Protein AF-A0A0F9SK46-F1 (afdb_monomer_lite)

Secondary structure (DSSP, 8-state):
----EEEEE-SS-HHHHHHHHHHHHHHHIIIII--SEEE--HHHHHHHHHHHHTT-SEEEEEEEEEETTEEEEEE-

Sequence (76 aa):
MGSDIVRVEIHKNLKEVLENLRVSIATDMKLQFGLDEISVPRTLSSQILAAKHRGQKEINIKIRKTGVGRGVLELL

Foldseek 3Di:
DDFDKDKFFLPDDLVVRVVVVVVVCVVCLVPPPVAPEEDEDPCNSVVSVVCVVVVNGMWIWTWAAPDRNYTYIDTD

Structure (mmCIF, N/CA/C/O backbone):
data_AF-A0A0F9SK46-F1
#
_entry.id   AF-A0A0F9SK46-F1
#
loop_
_atom_site.group_PDB
_atom_site.id
_atom_site.type_symbol
_atom_site.label_atom_id
_atom_site.label_alt_id
_atom_site.label_comp_id
_atom_site.label_asym_id
_atom_site.label_entity_id
_atom_site.label_seq_id
_atom_site.pdbx_PDB_ins_code
_atom_site.Cartn_x
_atom_site.Cartn_y
_atom_site.Cartn_z
_atom_site.occupancy
_atom_site.B_iso_or_equiv
_atom_site.auth_seq_id
_atom_site.auth_comp_id
_atom_site.auth_asym_id
_atom_site.auth_atom_id
_atom_site.pdbx_PDB_model_num
ATOM 1 N N . MET A 1 1 ? 5.771 -17.641 -6.974 1.00 39.97 1 MET A N 1
ATOM 2 C CA . MET A 1 1 ? 5.222 -16.305 -7.283 1.00 39.97 1 MET A CA 1
ATOM 3 C C . MET A 1 1 ? 4.973 -15.627 -5.950 1.00 39.97 1 MET A C 1
ATOM 5 O O . MET A 1 1 ? 4.050 -16.032 -5.257 1.00 39.97 1 MET A O 1
ATOM 9 N N . GLY A 1 2 ? 5.889 -14.755 -5.523 1.00 42.28 2 GLY A N 1
ATOM 10 C CA . GLY A 1 2 ? 5.794 -14.077 -4.229 1.00 42.28 2 GLY A CA 1
ATOM 11 C C . GLY A 1 2 ? 4.615 -13.113 -4.242 1.00 42.28 2 GLY A C 1
ATOM 12 O O . GLY A 1 2 ? 4.444 -12.357 -5.192 1.00 42.28 2 GLY A O 1
ATOM 13 N N . SER A 1 3 ? 3.750 -13.214 -3.242 1.00 47.75 3 SER A N 1
ATOM 14 C CA . SER A 1 3 ? 2.697 -12.233 -3.019 1.00 47.75 3 SER A CA 1
ATOM 15 C C . SER A 1 3 ? 3.335 -11.045 -2.316 1.00 47.75 3 SER A C 1
ATOM 17 O O . SER A 1 3 ? 3.677 -11.141 -1.140 1.00 47.75 3 SER A O 1
ATOM 19 N N . ASP A 1 4 ? 3.511 -9.950 -3.041 1.00 64.94 4 ASP A N 1
ATOM 20 C CA . ASP A 1 4 ? 4.178 -8.754 -2.538 1.00 64.94 4 ASP A CA 1
ATOM 21 C C . ASP A 1 4 ? 3.193 -7.904 -1.730 1.00 64.94 4 ASP A C 1
ATOM 23 O O . ASP A 1 4 ? 2.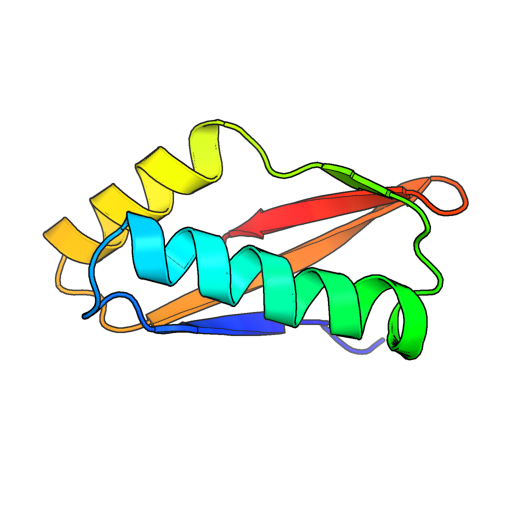436 -7.085 -2.264 1.00 64.94 4 ASP A O 1
ATOM 27 N N . ILE A 1 5 ? 3.134 -8.210 -0.434 1.00 65.69 5 ILE A N 1
ATOM 28 C CA . ILE A 1 5 ? 2.216 -7.616 0.535 1.00 65.69 5 ILE A CA 1
ATOM 29 C C . ILE A 1 5 ? 2.981 -6.603 1.384 1.00 65.69 5 ILE A C 1
ATOM 31 O O . ILE A 1 5 ? 3.885 -6.964 2.136 1.00 65.69 5 ILE A O 1
ATOM 35 N N . VAL A 1 6 ? 2.563 -5.345 1.315 1.00 70.38 6 VAL A N 1
ATOM 36 C CA . VAL A 1 6 ? 3.000 -4.273 2.207 1.00 70.38 6 VAL A CA 1
ATOM 37 C C . VAL A 1 6 ? 2.020 -4.205 3.373 1.00 70.38 6 VAL A C 1
ATOM 39 O O . VAL A 1 6 ? 0.828 -3.951 3.188 1.00 70.38 6 VAL A O 1
ATOM 42 N N . ARG A 1 7 ? 2.509 -4.449 4.589 1.00 70.00 7 ARG A N 1
ATOM 43 C CA . ARG A 1 7 ? 1.706 -4.360 5.814 1.00 70.00 7 ARG A CA 1
ATOM 44 C C . ARG A 1 7 ? 1.828 -2.961 6.394 1.00 70.00 7 ARG A C 1
ATOM 46 O O . ARG A 1 7 ? 2.934 -2.476 6.611 1.00 70.00 7 ARG A O 1
ATOM 53 N N . VAL A 1 8 ? 0.693 -2.321 6.654 1.00 73.00 8 VAL A N 1
ATOM 54 C CA . VAL A 1 8 ? 0.659 -0.939 7.140 1.00 73.00 8 VAL A CA 1
ATOM 55 C C . VAL A 1 8 ? -0.111 -0.843 8.440 1.00 73.00 8 VAL A C 1
ATOM 57 O O . VAL A 1 8 ? -1.227 -1.341 8.559 1.00 73.00 8 VAL A O 1
ATOM 60 N N . GLU A 1 9 ? 0.492 -0.164 9.409 1.00 73.38 9 GLU A N 1
ATOM 61 C CA . GLU A 1 9 ? -0.079 0.108 10.723 1.00 73.38 9 GLU A CA 1
ATOM 62 C C . GLU A 1 9 ? -1.075 1.277 10.678 1.00 73.38 9 GLU A C 1
ATOM 64 O O . GLU A 1 9 ? -0.727 2.380 10.262 1.00 73.38 9 GLU A O 1
ATOM 69 N N . ILE A 1 10 ? -2.305 1.069 11.157 1.00 67.75 10 ILE A N 1
ATOM 70 C CA . ILE A 1 10 ? -3.425 2.034 11.041 1.00 67.75 10 ILE A CA 1
ATOM 71 C C . ILE A 1 10 ? -3.715 2.785 12.345 1.00 67.75 10 ILE A C 1
ATOM 73 O O . ILE A 1 10 ? -4.544 3.694 12.395 1.00 67.75 10 ILE A O 1
ATOM 77 N N . HIS A 1 11 ? -3.035 2.431 13.433 1.00 68.31 11 HIS A N 1
ATOM 78 C CA . HIS A 1 11 ? -3.233 3.084 14.727 1.00 68.31 11 HIS A CA 1
ATOM 79 C C . HIS A 1 11 ? -2.722 4.542 14.750 1.00 68.31 11 HIS A C 1
ATOM 81 O O . HIS A 1 11 ? -3.051 5.295 15.665 1.00 68.31 11 HIS A O 1
ATOM 87 N N . LYS A 1 12 ? -1.975 4.964 13.721 1.00 67.69 12 LYS A N 1
ATOM 88 C CA . LYS A 1 12 ? -1.418 6.315 13.559 1.00 67.69 12 LYS A CA 1
ATOM 89 C C . LYS A 1 12 ? -2.412 7.292 12.909 1.00 67.69 12 LYS A C 1
ATOM 91 O O . LYS A 1 12 ? -3.541 6.951 12.533 1.00 67.69 12 LYS A O 1
ATOM 96 N N . ASN A 1 13 ? -2.022 8.560 12.827 1.00 76.50 13 ASN A N 1
ATOM 97 C CA . ASN A 1 13 ? -2.746 9.597 12.089 1.00 76.50 13 ASN A CA 1
ATOM 98 C C . ASN A 1 13 ? -2.864 9.203 10.596 1.00 76.50 13 ASN A C 1
ATOM 100 O O . ASN A 1 13 ? -1.887 8.751 10.017 1.00 76.50 13 ASN A O 1
ATOM 104 N N . LEU A 1 14 ? -4.025 9.405 9.948 1.00 71.38 14 LEU A N 1
ATOM 105 C CA . LEU A 1 14 ? -4.229 9.092 8.519 1.00 71.38 14 LEU A CA 1
ATOM 106 C C . LEU A 1 14 ? -3.148 9.710 7.611 1.00 71.38 14 LEU A C 1
ATOM 108 O O . LEU A 1 14 ? -2.675 9.053 6.690 1.00 71.38 14 LEU A O 1
ATOM 112 N N . LYS A 1 15 ? -2.735 10.950 7.888 1.00 75.69 15 LYS A N 1
ATOM 113 C CA . LYS A 1 15 ? -1.654 11.640 7.179 1.00 75.69 15 LYS A CA 1
ATOM 114 C C . LYS A 1 15 ? -0.327 10.889 7.316 1.00 75.69 15 LYS A C 1
ATOM 116 O O . LYS A 1 15 ? 0.310 10.622 6.308 1.00 75.69 15 L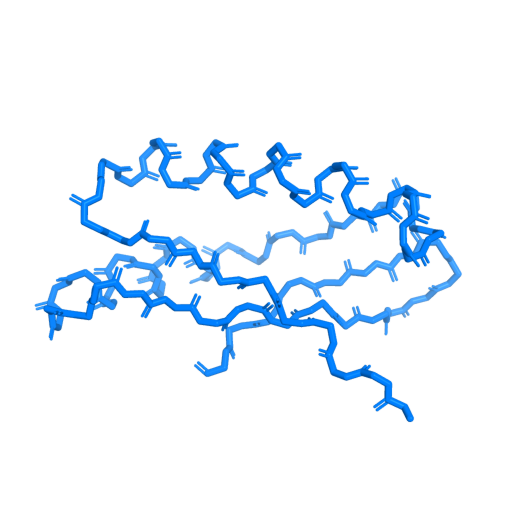YS A O 1
ATOM 121 N N . GLU A 1 16 ? 0.047 10.497 8.533 1.00 76.56 16 GLU A N 1
ATOM 122 C CA . GLU A 1 16 ? 1.276 9.726 8.782 1.00 76.56 16 GLU A CA 1
ATOM 123 C C . GLU A 1 16 ? 1.221 8.342 8.137 1.00 76.56 16 GLU A C 1
ATOM 125 O O . GLU A 1 16 ? 2.217 7.873 7.598 1.00 76.56 16 GLU A O 1
ATOM 130 N N . VAL A 1 17 ? 0.059 7.687 8.164 1.00 75.31 17 VAL A N 1
ATOM 131 C CA . VAL A 1 17 ? -0.140 6.385 7.518 1.00 75.31 17 VAL A CA 1
ATOM 132 C C . VAL A 1 17 ? 0.073 6.503 6.012 1.00 75.31 17 VAL A C 1
ATOM 134 O O . VAL A 1 17 ? 0.805 5.704 5.441 1.00 75.31 17 VAL A O 1
ATOM 137 N N . LEU A 1 18 ? -0.508 7.521 5.372 1.00 75.31 18 LEU A N 1
ATOM 138 C CA . LEU A 1 18 ? -0.347 7.765 3.936 1.00 75.31 18 LEU A CA 1
ATOM 139 C C . LEU A 1 18 ? 1.085 8.165 3.560 1.00 75.31 18 LEU A C 1
ATOM 141 O O . LEU A 1 18 ? 1.565 7.798 2.490 1.00 75.31 18 LEU A O 1
ATOM 145 N N . GLU A 1 19 ? 1.774 8.903 4.425 1.00 77.25 19 GLU A N 1
ATOM 146 C CA . GLU A 1 19 ? 3.151 9.338 4.193 1.00 77.25 19 GLU A CA 1
ATOM 147 C C . GLU A 1 19 ? 4.143 8.178 4.346 1.00 77.25 19 GLU A C 1
ATOM 149 O O . GLU A 1 19 ? 4.960 7.946 3.456 1.00 77.25 19 GLU A O 1
ATOM 154 N N . ASN A 1 20 ? 3.990 7.361 5.391 1.00 77.75 20 ASN A N 1
ATOM 155 C CA . ASN A 1 20 ? 4.760 6.127 5.568 1.00 77.75 20 ASN A CA 1
ATOM 156 C C . ASN A 1 20 ? 4.490 5.127 4.443 1.00 77.75 20 ASN A C 1
ATOM 158 O O . ASN A 1 20 ? 5.426 4.535 3.910 1.00 77.75 20 ASN A O 1
ATOM 162 N N . LEU A 1 21 ? 3.223 4.982 4.043 1.00 75.44 21 LEU A N 1
ATOM 163 C CA . LEU A 1 21 ? 2.830 4.186 2.887 1.00 75.44 21 LEU A CA 1
ATOM 164 C C . LEU A 1 21 ? 3.580 4.668 1.642 1.00 75.44 21 LEU A C 1
ATOM 166 O O . LEU A 1 21 ? 4.195 3.869 0.949 1.00 75.44 21 LEU A O 1
ATOM 170 N N . ARG A 1 22 ? 3.579 5.977 1.376 1.00 74.25 22 ARG A N 1
ATOM 171 C CA . ARG A 1 22 ? 4.253 6.553 0.211 1.00 74.25 22 ARG A CA 1
ATOM 172 C C . ARG A 1 22 ? 5.762 6.300 0.229 1.00 74.25 22 ARG A C 1
ATOM 174 O O . ARG A 1 22 ? 6.307 5.966 -0.817 1.00 74.25 22 ARG A O 1
ATOM 181 N N . VAL A 1 23 ? 6.429 6.448 1.373 1.00 77.38 23 VAL A N 1
ATOM 182 C CA . VAL A 1 23 ? 7.886 6.247 1.498 1.00 77.38 23 VAL A CA 1
ATOM 183 C C . VAL A 1 23 ? 8.270 4.770 1.393 1.00 77.38 23 VAL A C 1
ATOM 185 O O . VAL A 1 23 ? 9.188 4.435 0.641 1.00 77.38 23 VAL A O 1
ATOM 188 N N . SER A 1 24 ? 7.559 3.885 2.101 1.00 74.00 24 SER A N 1
ATOM 189 C CA . SER A 1 24 ? 7.804 2.437 2.041 1.00 74.00 24 SER A CA 1
ATOM 190 C C . SER A 1 24 ? 7.597 1.938 0.622 1.00 74.00 24 SER A C 1
ATOM 192 O O . SER A 1 24 ? 8.469 1.296 0.050 1.00 74.00 24 SER A O 1
ATOM 194 N N . ILE A 1 25 ? 6.484 2.342 0.010 1.00 73.19 25 ILE A N 1
ATOM 195 C CA . ILE A 1 25 ? 6.164 1.930 -1.345 1.00 73.19 25 ILE A CA 1
ATOM 196 C C . ILE A 1 25 ? 7.188 2.488 -2.309 1.00 73.19 25 ILE A C 1
ATOM 198 O O . ILE A 1 25 ? 7.733 1.682 -3.034 1.00 73.19 25 ILE A O 1
ATOM 202 N N . ALA A 1 26 ? 7.535 3.782 -2.276 1.00 69.06 26 ALA A N 1
ATOM 203 C CA . ALA A 1 26 ? 8.572 4.371 -3.136 1.00 69.06 26 ALA A CA 1
ATOM 204 C C . ALA A 1 26 ? 9.904 3.597 -3.097 1.00 69.06 26 ALA A C 1
ATOM 206 O O . ALA A 1 26 ? 10.518 3.364 -4.142 1.00 69.06 26 ALA A O 1
ATOM 207 N N . THR A 1 27 ? 10.323 3.179 -1.901 1.00 71.00 27 THR A N 1
ATOM 208 C CA . THR A 1 27 ? 11.524 2.357 -1.689 1.00 71.00 27 THR A CA 1
ATOM 209 C C . THR A 1 27 ? 11.375 0.987 -2.353 1.00 71.00 27 THR A C 1
ATOM 211 O O . THR A 1 27 ? 12.243 0.570 -3.127 1.00 71.00 27 THR A O 1
ATOM 214 N N . ASP A 1 28 ? 10.237 0.333 -2.134 1.00 69.94 28 ASP A N 1
ATOM 215 C CA . ASP A 1 28 ? 9.966 -1.008 -2.644 1.00 69.94 28 ASP A CA 1
ATOM 216 C C . ASP A 1 28 ? 9.670 -1.018 -4.163 1.00 69.94 28 ASP A C 1
ATOM 218 O O . ASP A 1 28 ? 10.059 -1.961 -4.855 1.00 69.94 28 ASP A O 1
ATOM 222 N N . MET A 1 29 ? 9.078 0.042 -4.746 1.00 72.19 29 MET A N 1
ATOM 223 C CA . MET A 1 29 ? 8.754 0.113 -6.190 1.00 72.19 29 MET A CA 1
ATOM 224 C C . MET A 1 29 ? 10.005 -0.054 -7.037 1.00 72.19 29 MET A C 1
ATOM 226 O O . MET A 1 29 ? 10.008 -0.815 -8.004 1.00 72.19 29 MET A O 1
ATOM 230 N N . LYS A 1 30 ? 11.062 0.676 -6.670 1.00 65.44 30 LYS A N 1
ATOM 231 C CA . LYS A 1 30 ? 12.279 0.769 -7.471 1.00 65.44 30 LYS A CA 1
ATOM 232 C C . LYS A 1 30 ? 13.196 -0.424 -7.232 1.00 65.44 30 LYS A C 1
ATOM 234 O O . LYS A 1 30 ? 13.773 -0.939 -8.184 1.00 65.44 30 LYS A O 1
ATOM 239 N N . LEU A 1 31 ? 13.319 -0.859 -5.977 1.00 69.06 31 LEU A N 1
ATOM 240 C CA . LEU A 1 31 ? 14.247 -1.922 -5.592 1.00 69.06 31 LEU A CA 1
ATOM 241 C C . LEU A 1 31 ? 13.677 -3.324 -5.814 1.00 69.06 31 LEU A C 1
ATOM 243 O O . LEU A 1 31 ? 14.408 -4.197 -6.271 1.00 69.06 31 LEU A O 1
ATOM 247 N N . GLN A 1 32 ? 12.396 -3.550 -5.509 1.00 69.25 32 GLN A N 1
ATOM 248 C CA . GLN A 1 32 ? 11.795 -4.886 -5.580 1.00 69.25 32 GLN A CA 1
ATOM 249 C C . GLN A 1 32 ? 10.974 -5.097 -6.851 1.00 69.25 32 GLN A C 1
ATOM 251 O O . GLN A 1 32 ? 11.007 -6.182 -7.433 1.00 69.25 32 GLN A O 1
ATOM 256 N N . PHE A 1 33 ? 10.249 -4.074 -7.314 1.00 66.88 33 PHE A N 1
ATOM 257 C CA . PHE A 1 33 ? 9.258 -4.268 -8.378 1.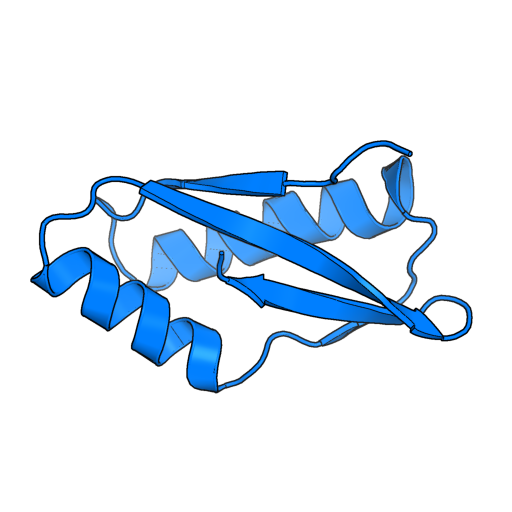00 66.88 33 PHE A CA 1
ATOM 258 C C . PHE A 1 33 ? 9.688 -3.784 -9.759 1.00 66.88 33 PHE A C 1
ATOM 260 O O . PHE A 1 33 ? 9.031 -4.163 -10.737 1.00 66.88 33 PHE A O 1
ATOM 267 N N . GLY A 1 34 ? 10.780 -3.020 -9.864 1.00 72.75 34 GLY A N 1
ATOM 268 C CA . GLY A 1 34 ? 11.206 -2.393 -11.119 1.00 72.75 34 GLY A CA 1
ATOM 269 C C . GLY A 1 34 ? 10.103 -1.507 -11.704 1.00 72.75 34 GLY A C 1
ATOM 270 O O . GLY A 1 34 ? 9.847 -1.543 -12.906 1.00 72.75 34 GLY A O 1
ATOM 271 N N . LEU A 1 35 ? 9.365 -0.825 -10.828 1.00 77.06 35 LEU A N 1
ATOM 272 C CA . LEU A 1 35 ? 8.270 0.065 -11.180 1.00 77.06 35 LEU A CA 1
ATOM 273 C C . LEU A 1 35 ? 8.754 1.511 -11.099 1.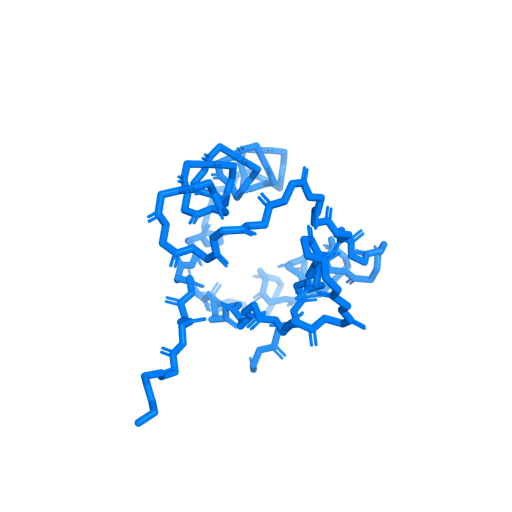00 77.06 35 LEU A C 1
ATOM 275 O O . LEU A 1 35 ? 9.277 1.942 -10.071 1.00 77.06 35 LEU A O 1
ATOM 279 N N . ASP A 1 36 ? 8.521 2.253 -12.172 1.00 78.25 36 ASP A N 1
ATOM 280 C CA . ASP A 1 36 ? 8.807 3.681 -12.282 1.00 78.25 36 ASP A CA 1
ATOM 281 C C . ASP A 1 36 ? 7.635 4.525 -11.759 1.00 78.25 36 ASP A C 1
ATOM 283 O O . ASP A 1 36 ? 7.820 5.654 -11.306 1.00 78.25 36 ASP A O 1
ATOM 287 N N . GLU A 1 37 ? 6.419 3.968 -11.779 1.00 77.06 37 GLU A N 1
ATOM 288 C CA . GLU A 1 37 ? 5.189 4.663 -11.407 1.00 77.06 37 GLU A CA 1
ATOM 289 C C . GLU A 1 37 ? 4.224 3.727 -10.656 1.00 77.06 37 GLU A C 1
ATOM 291 O O . GLU A 1 37 ? 3.908 2.625 -11.113 1.00 77.06 37 GLU A O 1
ATOM 296 N N . ILE A 1 38 ? 3.710 4.173 -9.503 1.00 76.88 38 ILE A N 1
ATOM 297 C CA . ILE A 1 38 ? 2.608 3.508 -8.797 1.00 76.88 38 ILE A CA 1
ATOM 298 C C . ILE A 1 38 ? 1.448 4.473 -8.624 1.00 76.88 38 ILE A C 1
ATOM 300 O O . ILE A 1 38 ? 1.582 5.561 -8.066 1.00 76.88 38 ILE A O 1
ATOM 304 N N . SER A 1 39 ? 0.278 4.023 -9.060 1.00 77.00 39 SER A N 1
ATOM 305 C CA . SER A 1 39 ? -0.984 4.699 -8.808 1.00 77.00 39 SER A CA 1
ATOM 306 C C . SER A 1 39 ? -1.542 4.286 -7.449 1.00 77.00 39 SER A C 1
ATOM 308 O O . SER A 1 39 ? -1.793 3.107 -7.192 1.00 77.00 39 SER A O 1
ATOM 310 N N . VAL A 1 40 ? -1.775 5.275 -6.588 1.00 75.75 40 VAL A N 1
ATOM 311 C CA . VAL A 1 40 ? -2.499 5.106 -5.324 1.00 75.75 40 VAL A CA 1
ATOM 312 C C . VAL A 1 40 ? -3.971 5.431 -5.584 1.00 75.75 40 VAL A C 1
ATOM 314 O O . VAL A 1 40 ? -4.287 6.592 -5.866 1.00 75.75 40 VAL A O 1
ATOM 317 N N . PRO A 1 41 ? -4.897 4.458 -5.517 1.00 78.50 41 PRO A N 1
ATOM 318 C CA . PRO A 1 41 ? -6.309 4.741 -5.728 1.00 78.50 41 PRO A CA 1
ATOM 319 C C . PRO A 1 41 ? -6.831 5.731 -4.691 1.00 78.50 41 PRO A C 1
ATOM 321 O O . PRO A 1 41 ? -6.546 5.617 -3.499 1.00 78.50 41 PRO A O 1
ATOM 324 N N . ARG A 1 42 ? -7.680 6.669 -5.118 1.00 73.69 42 ARG A N 1
ATOM 325 C CA . ARG A 1 42 ? -8.330 7.632 -4.211 1.00 73.69 42 ARG A CA 1
ATOM 326 C C . ARG A 1 42 ? -9.175 6.939 -3.133 1.00 73.69 42 ARG A C 1
ATOM 328 O O . ARG A 1 42 ? -9.346 7.466 -2.039 1.00 73.69 42 ARG A O 1
ATOM 335 N N . THR A 1 43 ? -9.670 5.744 -3.449 1.00 80.75 43 THR A N 1
ATOM 336 C CA . THR A 1 43 ? -10.427 4.865 -2.553 1.00 80.75 43 THR A CA 1
ATOM 337 C C . THR A 1 43 ? -9.574 4.266 -1.437 1.00 80.75 43 THR A C 1
ATOM 339 O O . THR A 1 43 ? -10.128 3.920 -0.396 1.00 80.75 43 THR A O 1
ATOM 342 N N . LEU A 1 44 ? -8.246 4.190 -1.596 1.00 78.62 44 LEU A N 1
ATOM 343 C CA . LEU A 1 44 ? -7.346 3.608 -0.600 1.00 78.62 44 LEU A CA 1
ATOM 344 C C . LEU A 1 44 ? -7.408 4.396 0.716 1.00 78.62 44 LEU A C 1
ATOM 346 O O . LEU A 1 44 ? -7.557 3.809 1.780 1.00 78.62 44 LEU A O 1
ATOM 350 N N . SER A 1 45 ? -7.416 5.730 0.648 1.00 76.69 45 SER A N 1
ATOM 351 C CA . SER A 1 45 ? -7.546 6.602 1.824 1.00 76.69 45 SER A CA 1
ATOM 352 C C . SER A 1 45 ? -8.855 6.367 2.585 1.00 76.69 45 SER A C 1
ATOM 354 O O . SER A 1 45 ? -8.855 6.292 3.813 1.00 76.69 45 SER A O 1
ATOM 356 N N . SER A 1 46 ? -9.972 6.207 1.866 1.00 81.56 46 SER A N 1
ATOM 357 C CA . SER A 1 46 ? -11.278 5.901 2.464 1.00 81.56 46 SER A CA 1
ATOM 358 C C . SER A 1 46 ? -11.302 4.514 3.106 1.00 81.56 46 SER A C 1
ATOM 360 O O . SER A 1 46 ? -11.907 4.338 4.160 1.00 81.56 46 SER A O 1
ATOM 362 N N . GLN A 1 47 ? -10.623 3.537 2.505 1.00 81.00 47 GLN A N 1
ATOM 363 C CA . GLN A 1 47 ? -10.543 2.175 3.028 1.00 81.00 47 GLN A CA 1
ATOM 364 C C . GLN A 1 47 ? -9.620 2.078 4.255 1.00 81.00 47 GLN A C 1
ATOM 366 O O . GLN A 1 47 ? -9.992 1.430 5.229 1.00 81.00 47 GLN A O 1
ATOM 371 N N . ILE A 1 48 ? -8.487 2.793 4.268 1.00 81.25 48 ILE A N 1
ATOM 372 C CA . ILE A 1 48 ? -7.611 2.949 5.445 1.00 81.25 48 ILE A CA 1
ATOM 373 C C . ILE A 1 48 ? -8.403 3.552 6.612 1.00 81.25 48 ILE A C 1
ATOM 375 O O . ILE A 1 48 ? -8.354 3.058 7.739 1.00 81.25 48 ILE A O 1
ATOM 379 N N . LEU A 1 49 ? -9.180 4.603 6.339 1.00 82.06 49 LEU A N 1
ATOM 380 C CA . LEU A 1 49 ? -10.016 5.246 7.347 1.00 82.06 49 LEU A CA 1
ATOM 381 C C . LEU A 1 49 ? -11.122 4.305 7.854 1.00 82.06 49 LEU A C 1
ATOM 383 O O . LEU A 1 49 ? -11.346 4.210 9.059 1.00 82.06 49 LEU A O 1
ATOM 387 N N . ALA A 1 50 ? -11.778 3.563 6.960 1.00 83.88 50 ALA A N 1
ATOM 388 C CA . ALA A 1 50 ? -12.783 2.572 7.335 1.00 83.88 50 ALA A CA 1
ATOM 389 C C . ALA A 1 50 ? -12.192 1.439 8.194 1.00 83.88 50 ALA A C 1
ATOM 391 O O . ALA A 1 50 ? -12.801 1.048 9.189 1.00 83.88 50 ALA A O 1
ATOM 392 N N . ALA A 1 51 ? -10.998 0.946 7.857 1.00 84.19 51 ALA A N 1
ATOM 393 C CA . ALA A 1 51 ? -10.274 -0.058 8.635 1.00 84.19 51 ALA A CA 1
ATOM 394 C C . ALA A 1 51 ? -9.938 0.456 10.045 1.00 84.19 51 ALA A C 1
ATOM 396 O O . ALA A 1 51 ? -10.180 -0.240 11.034 1.00 84.19 51 ALA A O 1
ATOM 397 N N . LYS A 1 52 ? -9.508 1.721 10.157 1.00 81.31 52 LYS A N 1
ATOM 398 C CA . LYS A 1 52 ? -9.297 2.393 11.446 1.00 81.31 52 LYS A CA 1
ATOM 399 C C . LYS A 1 52 ? -10.569 2.436 12.293 1.00 81.31 52 LYS A C 1
ATOM 401 O O . LYS A 1 52 ? -10.535 2.072 13.465 1.00 81.31 52 LYS A O 1
ATOM 406 N N . HIS A 1 53 ? -11.698 2.842 11.707 1.00 84.38 53 HIS A N 1
ATOM 407 C CA . HIS A 1 53 ? -12.986 2.877 12.411 1.00 84.38 53 HIS A CA 1
ATOM 408 C C . HIS A 1 53 ? -13.476 1.489 12.839 1.00 84.38 53 HIS A C 1
ATOM 410 O O . HIS A 1 53 ? -14.160 1.369 13.850 1.00 84.38 53 HIS A O 1
ATOM 416 N N . ARG A 1 54 ? -13.094 0.435 12.111 1.00 83.56 54 ARG A N 1
ATOM 417 C CA . ARG A 1 54 ? -13.366 -0.966 12.468 1.00 83.56 54 ARG A CA 1
ATOM 418 C C . ARG A 1 54 ? -12.421 -1.519 13.543 1.00 83.56 54 ARG A C 1
ATOM 420 O O . ARG A 1 54 ? -12.525 -2.693 13.883 1.00 83.56 54 ARG A O 1
ATOM 427 N N . GLY A 1 55 ? -11.492 -0.712 14.060 1.00 81.81 55 GLY A N 1
ATOM 428 C CA . GLY A 1 55 ? -10.507 -1.142 15.052 1.00 81.81 55 GLY A CA 1
ATOM 429 C C . GLY A 1 55 ? -9.422 -2.064 14.488 1.00 81.81 55 GLY A C 1
ATOM 430 O O . GLY A 1 55 ? -8.695 -2.691 15.260 1.00 81.81 55 GLY A O 1
ATOM 431 N N . GLN A 1 56 ? -9.288 -2.158 13.160 1.00 82.00 56 GLN A N 1
ATOM 432 C CA . GLN A 1 56 ? -8.185 -2.893 12.553 1.00 82.00 56 GLN A CA 1
ATOM 433 C C . GLN A 1 56 ? -6.884 -2.136 12.811 1.00 82.00 56 GLN A C 1
ATOM 435 O O . GLN A 1 56 ? -6.768 -0.937 12.560 1.00 82.00 56 GLN A O 1
ATOM 440 N N . LYS A 1 57 ? -5.895 -2.849 13.350 1.00 78.50 57 LYS A N 1
ATOM 441 C CA . LYS A 1 57 ? -4.582 -2.275 13.667 1.00 78.50 57 LYS A CA 1
ATOM 442 C C . LYS A 1 57 ? -3.668 -2.236 12.453 1.00 78.50 57 LYS A C 1
ATOM 444 O O . LYS A 1 57 ? -2.710 -1.465 12.445 1.00 78.50 57 LYS A O 1
ATOM 449 N N . GLU A 1 58 ? -3.973 -3.058 11.454 1.00 79.19 58 GLU A N 1
ATOM 450 C CA . GLU A 1 58 ? -3.135 -3.302 10.294 1.00 79.19 58 GLU A CA 1
ATOM 451 C C . GLU A 1 58 ? -3.981 -3.629 9.068 1.00 79.19 58 GLU A C 1
ATOM 453 O O . GLU A 1 58 ? -5.077 -4.182 9.178 1.00 79.19 58 GLU A O 1
ATOM 458 N N . ILE A 1 59 ? -3.436 -3.301 7.906 1.00 79.19 59 ILE A N 1
ATOM 459 C CA . ILE A 1 59 ? -4.002 -3.577 6.589 1.00 79.19 59 ILE A CA 1
ATOM 460 C C . ILE A 1 59 ? -2.890 -4.090 5.697 1.00 79.19 59 ILE A C 1
ATOM 462 O O . ILE A 1 59 ? -1.755 -3.609 5.743 1.00 79.19 59 ILE A O 1
ATOM 466 N N . ASN A 1 60 ? -3.248 -5.063 4.874 1.00 79.62 60 ASN A N 1
ATOM 467 C CA . ASN A 1 60 ? -2.358 -5.657 3.902 1.00 79.62 60 ASN A CA 1
ATOM 468 C C . ASN A 1 60 ? -2.663 -5.041 2.543 1.00 79.62 60 ASN A C 1
ATOM 470 O O . ASN A 1 60 ? -3.791 -5.102 2.063 1.00 79.62 60 ASN A O 1
ATOM 474 N N . ILE A 1 61 ? -1.659 -4.425 1.937 1.00 79.62 61 ILE A N 1
ATOM 475 C CA . ILE A 1 61 ? -1.770 -3.774 0.639 1.00 79.62 61 ILE A CA 1
ATOM 476 C C . ILE A 1 61 ? -0.919 -4.568 -0.335 1.00 79.62 61 ILE A C 1
ATOM 478 O O . ILE A 1 61 ? 0.279 -4.743 -0.142 1.00 79.62 61 ILE A O 1
ATOM 482 N N . LYS A 1 62 ? -1.549 -5.065 -1.386 1.00 81.06 62 LYS A N 1
ATOM 483 C CA . LYS A 1 62 ? -0.900 -5.753 -2.486 1.00 81.06 62 LYS A CA 1
ATOM 484 C C . LYS A 1 62 ? -0.526 -4.757 -3.574 1.00 81.06 62 LYS A C 1
ATOM 486 O O . LYS A 1 62 ? -1.321 -3.892 -3.942 1.00 81.06 62 LYS A O 1
ATOM 491 N N . ILE A 1 63 ? 0.664 -4.922 -4.141 1.00 77.81 63 ILE A N 1
ATOM 492 C CA . ILE A 1 63 ? 1.065 -4.199 -5.349 1.00 77.81 63 ILE A CA 1
ATOM 493 C C . ILE A 1 63 ? 0.731 -5.060 -6.565 1.00 77.81 63 ILE A C 1
ATOM 495 O O . ILE A 1 63 ? 1.183 -6.198 -6.692 1.00 77.81 63 ILE A O 1
ATOM 499 N N . ARG A 1 64 ? -0.072 -4.522 -7.484 1.00 81.50 64 ARG A N 1
ATOM 500 C CA . ARG A 1 64 ? -0.428 -5.183 -8.740 1.00 81.50 64 ARG A CA 1
ATOM 501 C C . ARG A 1 64 ? 0.217 -4.457 -9.910 1.00 81.50 64 ARG A C 1
ATOM 503 O O . ARG A 1 64 ? -0.042 -3.279 -10.127 1.00 81.50 64 ARG A O 1
ATOM 510 N N . LYS A 1 65 ? 1.025 -5.166 -10.701 1.00 79.19 65 LYS A N 1
ATOM 511 C CA . LYS A 1 65 ? 1.584 -4.621 -11.946 1.00 79.19 65 LYS A CA 1
ATOM 512 C C . LYS A 1 65 ? 0.478 -4.459 -12.989 1.00 79.19 65 LYS A C 1
ATOM 514 O O . LYS A 1 65 ? -0.279 -5.396 -13.238 1.00 79.19 65 LYS A O 1
ATOM 519 N N . THR A 1 66 ? 0.390 -3.275 -13.584 1.00 81.50 66 THR A N 1
ATOM 520 C CA . THR A 1 66 ? -0.617 -2.919 -14.600 1.00 81.50 66 THR A CA 1
ATOM 521 C C . THR A 1 66 ? -0.001 -2.658 -15.972 1.00 81.50 66 THR A C 1
ATOM 523 O O . THR A 1 66 ? -0.719 -2.656 -16.967 1.00 81.50 66 THR A O 1
ATOM 526 N N . GLY A 1 67 ? 1.320 -2.486 -16.051 1.00 78.25 67 GLY A N 1
ATOM 527 C CA . GLY A 1 67 ? 2.046 -2.313 -17.305 1.00 78.25 67 GLY A CA 1
ATOM 528 C C . GLY A 1 67 ? 3.558 -2.354 -17.107 1.00 78.25 67 GLY A C 1
ATOM 529 O O . GLY A 1 67 ? 4.050 -2.643 -16.014 1.00 78.25 67 GLY A O 1
ATOM 530 N N . VAL A 1 68 ? 4.302 -2.048 -18.171 1.00 77.31 68 VAL A N 1
ATOM 531 C CA . VAL A 1 68 ? 5.763 -1.904 -18.109 1.00 77.31 68 VAL A CA 1
ATOM 532 C C . VAL A 1 68 ? 6.087 -0.702 -17.220 1.00 77.31 68 VAL A C 1
ATOM 534 O O . VAL A 1 68 ? 5.636 0.406 -17.501 1.00 77.31 68 VAL A O 1
ATOM 537 N N . GLY A 1 69 ? 6.780 -0.942 -16.106 1.00 78.88 69 GLY A N 1
ATOM 538 C CA . GLY A 1 69 ? 7.132 0.093 -15.129 1.00 78.88 69 GLY A CA 1
ATOM 539 C C . GLY A 1 69 ? 5.958 0.653 -14.312 1.00 78.88 69 GLY A C 1
ATOM 540 O O . GLY A 1 69 ? 6.167 1.574 -13.529 1.00 78.88 69 GLY A O 1
ATOM 541 N N . ARG A 1 70 ? 4.733 0.117 -14.447 1.00 81.12 70 ARG A N 1
ATOM 542 C CA . ARG A 1 70 ? 3.530 0.643 -13.771 1.00 81.12 70 ARG A CA 1
ATOM 543 C C . ARG A 1 70 ? 2.869 -0.356 -12.832 1.00 81.12 70 ARG A C 1
ATOM 545 O O . ARG A 1 70 ? 2.665 -1.520 -13.190 1.00 81.12 70 ARG A O 1
ATOM 552 N N . GLY A 1 71 ? 2.483 0.114 -11.649 1.00 82.56 71 GLY A N 1
ATOM 553 C CA . GLY A 1 71 ? 1.712 -0.657 -10.677 1.00 82.56 71 GLY A CA 1
ATOM 554 C C . GLY A 1 71 ? 0.566 0.126 -10.042 1.00 82.56 71 GLY A C 1
ATOM 555 O O . GLY A 1 71 ? 0.493 1.350 -10.120 1.00 82.56 71 GLY A O 1
ATOM 556 N N . VAL A 1 72 ? -0.346 -0.593 -9.401 1.00 82.50 72 VAL A N 1
ATOM 557 C CA . VAL A 1 72 ? -1.438 -0.042 -8.597 1.00 82.50 72 VAL A CA 1
ATOM 558 C C . VAL A 1 72 ? -1.453 -0.717 -7.231 1.00 82.50 72 VAL A C 1
ATOM 560 O O . VAL A 1 72 ? -1.115 -1.896 -7.112 1.00 82.50 72 VAL A O 1
ATOM 563 N N . LEU A 1 73 ? -1.829 0.036 -6.201 1.00 80.25 73 LEU A N 1
ATOM 564 C CA . LEU A 1 73 ? -2.028 -0.4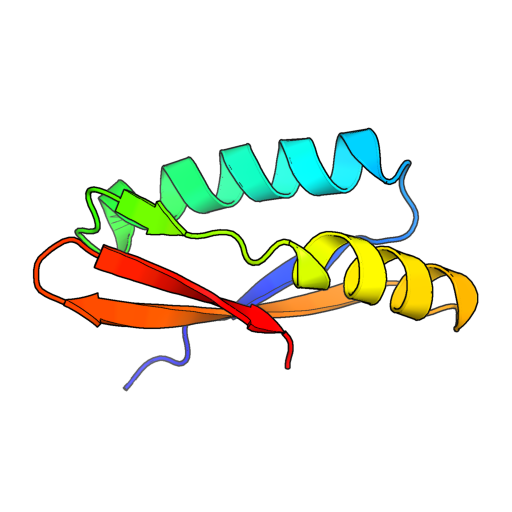96 -4.854 1.00 80.25 73 LEU A CA 1
ATOM 565 C C . LEU A 1 73 ? -3.457 -0.995 -4.676 1.00 80.25 73 LEU A C 1
ATOM 567 O O . LEU A 1 73 ? -4.403 -0.248 -4.912 1.00 80.25 73 LEU A O 1
ATOM 571 N N . GLU A 1 74 ? -3.612 -2.228 -4.211 1.00 76.31 74 GLU A N 1
ATOM 572 C CA . GLU A 1 74 ? -4.899 -2.856 -3.909 1.00 76.31 74 GLU A CA 1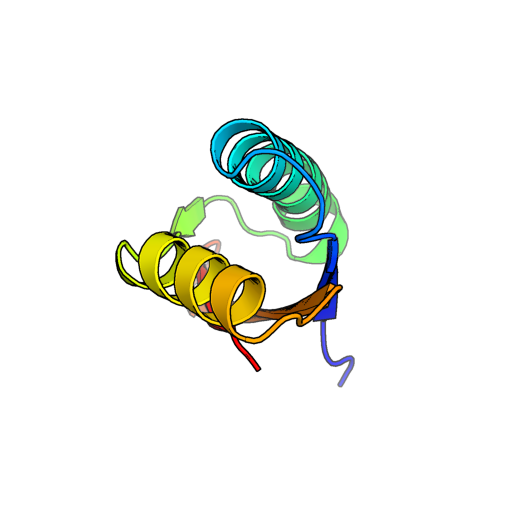
ATOM 573 C C . GLU A 1 74 ? -4.901 -3.323 -2.445 1.00 76.31 74 GLU A C 1
ATOM 575 O O . GLU A 1 74 ? -3.953 -3.956 -1.993 1.00 76.31 74 GLU A O 1
ATOM 580 N N . LEU A 1 75 ? -5.948 -3.007 -1.680 1.00 75.38 75 LEU A N 1
ATOM 581 C CA . LEU A 1 75 ? -6.136 -3.551 -0.328 1.00 75.38 75 LEU A CA 1
ATOM 582 C C . LEU A 1 75 ? -6.621 -5.008 -0.395 1.00 75.38 75 LEU A C 1
ATOM 584 O O . LEU A 1 75 ? -7.420 -5.344 -1.271 1.00 75.38 75 LEU A O 1
ATOM 588 N N . LEU A 1 76 ? -6.131 -5.843 0.526 1.00 69.12 76 LEU A N 1
ATOM 589 C CA . LEU A 1 76 ? -6.562 -7.231 0.741 1.00 69.12 76 LEU A CA 1
ATOM 590 C C . LEU A 1 76 ? -7.628 -7.337 1.835 1.00 69.12 76 LEU A C 1
ATOM 592 O O . LEU A 1 76 ? -7.519 -6.602 2.845 1.00 69.12 76 LEU A O 1
#

pLDDT: mean 74.91, std 8.1, range [39.97, 84.38]

Organism: NCBI:txid412755

Radius of gyration: 12.17 Å; chains: 1; bounding box: 28×28×33 Å